Protein AF-A0A966FWF6-F1 (afdb_monomer_lite)

Secondary structure (DSSP, 8-state):
-HHHHHHHHHHHHHHHHHHHHHHHTT-HHHHHHHHHHHHHHHHHHHH-TT--SSS------TTS---B--S---TTHHHHHHHHHHHTT---B-

Sequence (94 aa):
MIAKLALRTFAVAALFFGGIALAVAGHFAVGLAIHGLLVGALLAGTLNPNSRLFGSIETGCGSGVWLTLDDGPDPRDTPAILDLLDGHGAKATF

Foldseek 3Di:
DVVVVVVVVVVLVCLQVVLVVCCVVVVVVSSCVSNVVSVVVVCCQVVDPCHCPPHDDDPDDPPDDAAEDPDDDDPPVNVVVVVVCVVVVHDYHD

pLDDT: mean 95.4, std 3.3, range [80.44, 98.56]

Structure (mmCIF, N/CA/C/O backbone):
data_AF-A0A966FWF6-F1
#
_entry.id   AF-A0A966FWF6-F1
#
loop_
_atom_site.group_PDB
_atom_site.id
_atom_site.type_symbol
_atom_site.label_atom_id
_atom_site.label_alt_id
_atom_site.label_comp_id
_atom_site.label_asym_id
_atom_site.label_entity_id
_atom_site.label_seq_id
_atom_site.pdbx_PDB_ins_code
_atom_site.Cartn_x
_atom_site.Cartn_y
_atom_site.Cartn_z
_atom_site.occupancy
_atom_site.B_iso_or_equiv
_atom_site.auth_seq_id
_atom_site.auth_comp_id
_atom_site.auth_asym_id
_atom_site.auth_atom_id
_atom_site.pdbx_PDB_model_num
ATOM 1 N N . MET A 1 1 ? 18.926 5.237 10.056 1.00 80.44 1 MET A N 1
ATOM 2 C CA . MET A 1 1 ? 17.593 4.909 9.496 1.00 80.44 1 MET A CA 1
ATOM 3 C C . MET A 1 1 ? 17.335 5.646 8.181 1.00 80.44 1 MET A C 1
ATOM 5 O O . MET A 1 1 ? 17.131 4.982 7.175 1.00 80.44 1 MET A O 1
ATOM 9 N N . ILE A 1 2 ? 17.463 6.978 8.157 1.00 91.69 2 ILE A N 1
ATOM 10 C CA . ILE A 1 2 ? 17.183 7.835 6.986 1.00 91.69 2 ILE A CA 1
ATOM 11 C C . ILE A 1 2 ? 18.018 7.470 5.745 1.00 91.69 2 ILE A C 1
ATOM 13 O O . ILE A 1 2 ? 17.456 7.269 4.677 1.00 91.69 2 ILE A O 1
ATOM 17 N N . ALA A 1 3 ? 19.337 7.282 5.878 1.00 93.19 3 ALA A N 1
ATOM 18 C CA . ALA A 1 3 ? 20.203 6.958 4.734 1.00 93.19 3 ALA A CA 1
ATOM 19 C C . ALA A 1 3 ? 19.836 5.633 4.031 1.00 93.19 3 ALA A C 1
ATOM 21 O O . ALA A 1 3 ? 19.879 5.542 2.808 1.00 93.19 3 ALA A O 1
ATOM 22 N N . LYS A 1 4 ? 19.427 4.609 4.796 1.00 91.50 4 LYS A N 1
ATOM 23 C CA . LYS A 1 4 ? 18.990 3.316 4.238 1.00 91.50 4 LYS A CA 1
ATOM 24 C C . LYS A 1 4 ? 17.669 3.451 3.479 1.00 91.50 4 LYS A C 1
ATOM 26 O O . LYS A 1 4 ? 17.502 2.811 2.447 1.00 91.50 4 LYS A O 1
ATOM 31 N N . LEU A 1 5 ? 16.747 4.270 3.991 1.00 90.56 5 LEU A N 1
ATOM 32 C CA . LEU A 1 5 ? 15.488 4.571 3.314 1.00 90.56 5 LEU A CA 1
ATOM 33 C C . LEU A 1 5 ? 15.747 5.347 2.018 1.00 90.56 5 LEU A C 1
ATOM 35 O O . LEU A 1 5 ? 15.300 4.915 0.963 1.00 90.56 5 LEU A O 1
ATOM 39 N N . ALA A 1 6 ? 16.555 6.409 2.081 1.00 95.12 6 ALA A N 1
ATOM 40 C CA . ALA A 1 6 ? 16.919 7.216 0.919 1.00 95.12 6 ALA A CA 1
ATOM 41 C C . ALA A 1 6 ? 17.565 6.379 -0.198 1.00 95.12 6 ALA A C 1
ATOM 43 O O . ALA A 1 6 ? 17.177 6.502 -1.356 1.00 95.12 6 ALA A O 1
ATOM 44 N N . LEU A 1 7 ? 18.490 5.475 0.147 1.00 96.38 7 LEU A N 1
ATOM 45 C CA . LEU A 1 7 ? 19.129 4.581 -0.822 1.00 96.38 7 LEU A CA 1
ATOM 46 C C . LEU A 1 7 ? 18.122 3.650 -1.516 1.00 96.38 7 LEU A C 1
ATOM 48 O O . LEU A 1 7 ? 18.204 3.452 -2.726 1.00 96.38 7 LEU A O 1
ATOM 52 N N . ARG A 1 8 ? 17.165 3.087 -0.770 1.00 92.38 8 ARG A N 1
ATOM 53 C CA . ARG A 1 8 ? 16.120 2.215 -1.334 1.00 92.38 8 ARG A CA 1
ATOM 54 C C . ARG A 1 8 ? 15.194 2.985 -2.265 1.00 92.38 8 ARG A C 1
ATOM 56 O O . ARG A 1 8 ? 14.939 2.525 -3.373 1.00 92.38 8 ARG A O 1
ATOM 63 N N . THR A 1 9 ? 14.741 4.162 -1.838 1.00 92.94 9 THR A N 1
ATOM 64 C CA . THR A 1 9 ? 13.903 5.040 -2.660 1.00 92.94 9 THR A CA 1
ATOM 65 C C . THR A 1 9 ? 14.625 5.428 -3.945 1.00 92.94 9 THR A C 1
ATOM 67 O O . THR A 1 9 ? 14.048 5.332 -5.026 1.00 92.94 9 THR A O 1
ATOM 70 N N . PHE A 1 10 ? 15.908 5.787 -3.847 1.00 97.12 10 PHE A N 1
ATOM 71 C CA . PHE A 1 10 ? 16.730 6.092 -5.012 1.00 97.12 10 PHE A CA 1
ATOM 72 C C . PHE A 1 10 ? 16.855 4.893 -5.958 1.00 97.12 10 PHE A C 1
ATOM 74 O O . PHE A 1 10 ? 16.657 5.051 -7.156 1.00 97.12 10 PHE A O 1
ATOM 81 N N . ALA A 1 11 ? 17.126 3.691 -5.442 1.00 96.12 11 ALA A N 1
ATOM 82 C CA . ALA A 1 11 ? 17.243 2.488 -6.265 1.00 96.12 11 ALA A CA 1
ATOM 83 C C . ALA A 1 11 ? 15.937 2.149 -7.008 1.00 96.12 11 ALA A C 1
ATOM 85 O O . ALA A 1 11 ? 15.970 1.842 -8.198 1.00 96.12 11 ALA A O 1
ATOM 86 N N . VAL A 1 12 ? 14.784 2.252 -6.336 1.00 95.94 12 VAL A N 1
ATOM 87 C CA . VAL A 1 12 ? 13.465 2.043 -6.960 1.00 95.94 12 VAL A CA 1
ATOM 88 C C . VAL A 1 12 ? 13.209 3.080 -8.052 1.00 95.94 12 VAL A C 1
ATOM 90 O O . VAL A 1 12 ? 12.835 2.712 -9.165 1.00 95.94 12 VAL A O 1
ATOM 93 N N . ALA A 1 13 ? 13.466 4.361 -7.772 1.00 97.06 13 ALA A N 1
ATOM 94 C CA . ALA A 1 13 ? 13.320 5.424 -8.763 1.00 97.06 13 ALA A CA 1
ATOM 95 C C . ALA A 1 13 ? 14.260 5.209 -9.962 1.00 97.06 13 ALA A C 1
ATOM 97 O O . ALA A 1 13 ? 13.832 5.319 -11.109 1.00 97.06 13 ALA A O 1
ATOM 98 N N . ALA A 1 14 ? 15.518 4.834 -9.713 1.00 97.94 14 ALA A N 1
ATOM 99 C CA . ALA A 1 14 ? 16.499 4.552 -10.754 1.00 97.94 14 ALA A CA 1
ATOM 100 C C . ALA A 1 14 ? 16.074 3.381 -11.651 1.00 97.94 14 ALA A C 1
ATOM 102 O O . ALA A 1 14 ? 16.218 3.477 -12.865 1.00 97.94 14 ALA A O 1
ATOM 103 N N . LEU A 1 15 ? 15.505 2.307 -11.095 1.00 97.69 15 LEU A N 1
ATOM 104 C CA . LEU A 1 15 ? 14.967 1.195 -11.886 1.00 97.69 15 LEU A CA 1
ATOM 105 C C . LEU A 1 15 ? 13.732 1.611 -12.694 1.00 97.69 15 LEU A C 1
ATOM 107 O O . LEU A 1 15 ? 13.619 1.256 -13.867 1.00 97.69 15 LEU A O 1
ATOM 111 N N . PHE A 1 16 ? 12.834 2.396 -12.096 1.00 97.75 16 PHE A N 1
ATOM 112 C CA . PHE A 1 16 ? 11.623 2.872 -12.761 1.00 97.75 16 PHE A CA 1
ATOM 113 C C . PHE A 1 16 ? 11.953 3.751 -13.971 1.00 97.75 16 PHE A C 1
ATOM 115 O O . PHE A 1 16 ? 11.553 3.437 -15.096 1.00 97.75 16 PHE A O 1
ATOM 122 N N . PHE A 1 17 ? 12.717 4.826 -13.745 1.00 98.19 17 PHE A N 1
ATOM 123 C CA . PHE A 1 17 ? 13.109 5.773 -14.789 1.00 98.19 17 PHE A CA 1
ATOM 124 C C . PHE A 1 17 ? 14.153 5.181 -15.736 1.00 98.19 17 PHE A C 1
ATOM 126 O O . PHE A 1 17 ? 14.106 5.450 -16.932 1.00 98.19 17 PHE A O 1
ATOM 133 N N . GLY A 1 18 ? 15.058 4.337 -15.237 1.00 98.19 18 GLY A N 1
ATOM 134 C CA . GLY A 1 18 ? 16.056 3.640 -16.046 1.00 98.19 18 GLY A CA 1
ATOM 135 C C . GLY A 1 18 ? 15.429 2.655 -17.030 1.00 98.19 18 GLY A C 1
ATOM 136 O O . GLY A 1 18 ? 15.831 2.626 -18.190 1.00 98.19 18 GLY A O 1
ATOM 137 N N . GLY A 1 19 ? 14.397 1.910 -16.618 1.00 98.12 19 GLY A N 1
ATOM 138 C CA . GLY A 1 19 ? 13.631 1.047 -17.522 1.00 98.12 19 GLY A CA 1
ATOM 139 C C . GLY A 1 19 ? 12.966 1.837 -18.656 1.00 98.12 19 GLY A C 1
ATOM 140 O O . GLY A 1 19 ? 13.087 1.463 -19.823 1.00 98.12 19 GLY A O 1
ATOM 141 N N . ILE A 1 20 ? 12.352 2.982 -18.333 1.00 98.25 20 ILE A N 1
ATOM 142 C CA . ILE A 1 20 ? 11.770 3.893 -19.334 1.00 98.25 20 ILE A CA 1
ATOM 143 C C . ILE A 1 20 ? 12.858 4.428 -20.273 1.00 98.25 20 ILE A C 1
ATOM 145 O O . ILE A 1 20 ? 12.709 4.357 -21.492 1.00 98.25 20 ILE A O 1
ATOM 149 N N . ALA A 1 21 ? 13.967 4.927 -19.723 1.00 98.44 21 ALA A N 1
ATOM 150 C CA . ALA A 1 21 ? 15.059 5.504 -20.502 1.00 98.44 21 ALA A CA 1
ATOM 151 C C . ALA A 1 21 ? 15.679 4.481 -21.466 1.00 98.44 21 ALA A C 1
ATOM 153 O O . ALA A 1 21 ? 15.896 4.798 -22.633 1.00 98.44 21 ALA A O 1
ATOM 154 N N . LEU A 1 22 ? 15.901 3.242 -21.014 1.00 98.56 22 LEU A N 1
ATOM 155 C CA . LEU A 1 22 ? 16.393 2.153 -21.861 1.00 98.56 22 LEU A CA 1
ATOM 156 C C . LEU A 1 22 ? 15.414 1.822 -22.988 1.00 98.56 22 LEU A C 1
ATOM 158 O O . LEU A 1 22 ? 15.843 1.627 -24.125 1.00 98.56 22 LEU A O 1
ATOM 162 N N . ALA A 1 23 ? 14.112 1.792 -22.698 1.00 98.00 23 ALA A N 1
ATOM 163 C CA . ALA A 1 23 ? 13.110 1.537 -23.722 1.00 98.00 23 ALA A CA 1
ATOM 164 C C . ALA A 1 23 ? 13.100 2.635 -24.798 1.00 98.00 23 ALA A C 1
ATOM 166 O O . ALA A 1 23 ? 13.098 2.320 -25.989 1.00 98.00 23 ALA A O 1
ATOM 167 N N . VAL A 1 24 ? 13.172 3.906 -24.386 1.00 98.19 24 VAL A N 1
ATOM 168 C CA . VAL A 1 24 ? 13.250 5.070 -25.288 1.00 98.19 24 VAL A CA 1
ATOM 169 C C . VAL A 1 24 ? 14.562 5.092 -26.083 1.00 98.19 24 VAL A C 1
ATOM 171 O O . VAL A 1 24 ? 14.563 5.478 -27.247 1.00 98.19 24 VAL A O 1
ATOM 174 N N . ALA A 1 25 ? 15.666 4.623 -25.500 1.00 98.25 25 ALA A N 1
ATOM 175 C CA . ALA A 1 25 ? 16.976 4.542 -26.151 1.00 98.25 25 ALA A CA 1
ATOM 176 C C . ALA A 1 25 ? 17.121 3.368 -27.145 1.00 98.25 25 ALA A C 1
ATOM 178 O O . ALA A 1 25 ? 18.221 3.105 -27.627 1.00 98.25 25 ALA A O 1
ATOM 179 N N . GLY A 1 26 ? 16.041 2.640 -27.449 1.00 97.94 26 GLY A N 1
ATOM 180 C CA . GLY A 1 26 ? 16.042 1.529 -28.409 1.00 97.94 26 GLY A CA 1
ATOM 181 C C . GLY A 1 26 ? 16.266 0.146 -27.789 1.00 97.94 26 GLY A C 1
ATOM 182 O O . GLY A 1 26 ? 16.147 -0.864 -28.482 1.00 97.94 26 GLY A O 1
ATOM 183 N N . HIS A 1 27 ? 16.493 0.055 -26.477 1.00 98.12 27 HIS A N 1
ATOM 184 C CA . HIS A 1 27 ? 16.583 -1.212 -25.744 1.00 98.12 27 HIS A CA 1
ATOM 185 C C . HIS A 1 27 ? 15.211 -1.645 -25.204 1.00 98.12 27 HIS A C 1
ATOM 187 O O . HIS A 1 27 ? 15.068 -1.976 -24.026 1.00 98.12 27 HIS A O 1
ATOM 193 N N . PHE A 1 28 ? 14.190 -1.641 -26.068 1.00 97.50 28 PHE A N 1
ATOM 194 C CA . PHE A 1 28 ? 12.781 -1.780 -25.683 1.00 97.50 28 PHE A CA 1
ATOM 195 C C . PHE A 1 28 ? 12.491 -3.001 -24.805 1.00 97.50 28 PHE A C 1
ATOM 197 O O . PHE A 1 28 ? 11.913 -2.853 -23.734 1.00 97.50 28 PHE A O 1
ATOM 204 N N . ALA A 1 29 ? 12.935 -4.195 -25.209 1.00 98.25 29 ALA A N 1
ATOM 205 C CA . ALA A 1 29 ? 12.664 -5.424 -24.460 1.00 98.25 29 ALA A CA 1
ATOM 206 C C . ALA A 1 29 ? 13.263 -5.395 -23.043 1.00 98.25 29 ALA A C 1
ATOM 208 O O . ALA A 1 29 ? 12.602 -5.778 -22.081 1.00 98.25 29 ALA A O 1
ATOM 209 N N . VAL A 1 30 ? 14.496 -4.898 -22.907 1.00 98.25 30 VAL A N 1
ATOM 210 C CA . VAL A 1 30 ? 15.188 -4.799 -21.613 1.00 98.25 30 VAL A CA 1
ATOM 211 C C . VAL A 1 30 ? 14.547 -3.720 -20.743 1.00 98.25 30 VAL A C 1
ATOM 213 O O . VAL A 1 30 ? 14.270 -3.962 -19.569 1.00 98.25 30 VAL A O 1
ATOM 216 N N . GLY A 1 31 ? 14.262 -2.549 -21.318 1.00 98.38 31 GLY A N 1
ATOM 217 C CA . GLY A 1 31 ? 13.600 -1.456 -20.612 1.00 98.38 31 GLY A CA 1
ATOM 218 C C . GLY A 1 31 ? 12.205 -1.839 -20.115 1.00 98.38 31 GLY A C 1
ATOM 219 O O . GLY A 1 31 ? 11.888 -1.626 -18.943 1.00 98.38 31 GLY A O 1
ATOM 220 N N . LEU A 1 32 ? 11.411 -2.494 -20.969 1.00 98.06 32 LEU A N 1
ATOM 221 C CA . LEU A 1 32 ? 10.088 -3.009 -20.621 1.00 98.06 32 LEU A CA 1
ATOM 222 C C . LEU A 1 32 ? 10.165 -4.098 -19.549 1.00 98.06 32 LEU A C 1
ATOM 224 O O . LEU A 1 32 ? 9.350 -4.085 -18.633 1.00 98.06 32 LEU A O 1
ATOM 228 N N . ALA A 1 33 ? 11.136 -5.013 -19.621 1.00 98.38 33 ALA A N 1
ATOM 229 C CA . ALA A 1 33 ? 11.305 -6.048 -18.605 1.00 98.38 33 ALA A CA 1
ATOM 230 C C . ALA A 1 33 ? 11.630 -5.443 -17.231 1.00 98.38 33 ALA A C 1
ATOM 232 O O . ALA A 1 33 ? 10.979 -5.784 -16.247 1.00 98.38 33 ALA A O 1
ATOM 233 N N . ILE A 1 34 ? 12.583 -4.506 -17.156 1.00 98.19 34 ILE A N 1
ATOM 234 C CA . ILE A 1 34 ? 12.952 -3.839 -15.896 1.00 98.19 34 ILE A CA 1
ATOM 235 C C . ILE A 1 34 ? 11.756 -3.075 -15.322 1.00 98.19 34 ILE A C 1
ATOM 237 O O . ILE A 1 34 ? 11.410 -3.245 -14.151 1.00 98.19 34 ILE A O 1
ATOM 241 N N . HIS A 1 35 ? 11.110 -2.255 -16.151 1.00 97.81 35 HIS A N 1
ATOM 242 C CA . HIS A 1 35 ? 9.977 -1.443 -15.724 1.00 97.81 35 HIS A CA 1
ATOM 243 C C . HIS A 1 35 ? 8.782 -2.313 -15.320 1.00 97.81 35 HIS A C 1
ATOM 245 O O . HIS A 1 35 ? 8.215 -2.134 -14.245 1.00 97.81 35 HIS A O 1
ATOM 251 N N . GLY A 1 36 ? 8.434 -3.294 -16.152 1.00 97.88 36 GLY A N 1
ATOM 252 C CA . GLY A 1 36 ? 7.321 -4.207 -15.931 1.00 97.88 36 GLY A CA 1
ATOM 253 C C . GLY A 1 36 ? 7.508 -5.077 -14.692 1.00 97.88 36 GLY A C 1
ATOM 254 O O . GLY A 1 36 ? 6.560 -5.238 -13.931 1.00 97.88 36 GLY A O 1
ATOM 255 N N . LEU A 1 37 ? 8.719 -5.580 -14.431 1.00 98.06 37 LEU A N 1
ATOM 256 C CA . LEU A 1 37 ? 9.009 -6.331 -13.205 1.00 98.06 37 LEU A CA 1
ATOM 257 C C . LEU A 1 37 ? 8.876 -5.451 -11.961 1.00 98.06 37 LEU A C 1
ATOM 259 O O . LEU A 1 37 ? 8.283 -5.884 -10.974 1.00 98.06 37 LEU A O 1
ATOM 263 N N . LEU A 1 38 ? 9.386 -4.217 -12.006 1.00 97.75 38 LEU A N 1
ATOM 264 C CA . LEU A 1 38 ? 9.271 -3.295 -10.880 1.00 97.75 38 LEU A CA 1
ATOM 265 C C . LEU A 1 38 ? 7.809 -2.926 -10.607 1.00 97.75 38 LEU A C 1
ATOM 267 O O . LEU A 1 38 ? 7.334 -3.088 -9.484 1.00 97.75 38 LEU A O 1
ATOM 271 N N . VAL A 1 39 ? 7.091 -2.451 -11.627 1.00 97.44 39 VAL A N 1
ATOM 272 C CA . VAL A 1 39 ? 5.682 -2.058 -11.500 1.00 97.44 39 VAL A CA 1
ATOM 273 C C . VAL A 1 39 ? 4.822 -3.261 -11.129 1.00 97.44 39 VAL A C 1
ATOM 275 O O . VAL A 1 39 ? 3.982 -3.152 -10.244 1.00 97.44 39 VAL A O 1
ATOM 278 N N . GLY A 1 40 ? 5.066 -4.421 -11.735 1.00 97.56 40 GLY A N 1
ATOM 279 C CA . GLY A 1 40 ? 4.368 -5.663 -11.420 1.00 97.56 40 GLY A CA 1
ATOM 280 C C . GLY A 1 40 ? 4.569 -6.094 -9.968 1.00 97.56 40 GLY A C 1
ATOM 281 O O . GLY A 1 40 ? 3.598 -6.455 -9.310 1.00 97.56 40 GLY A O 1
ATOM 282 N N . ALA A 1 41 ? 5.789 -5.992 -9.432 1.00 96.75 41 ALA A N 1
ATOM 283 C CA . ALA A 1 41 ? 6.051 -6.272 -8.022 1.00 96.75 41 ALA A CA 1
ATOM 284 C C . ALA A 1 41 ? 5.335 -5.279 -7.093 1.00 96.75 41 ALA A C 1
ATOM 286 O O . ALA A 1 41 ? 4.729 -5.700 -6.109 1.00 96.75 41 ALA A O 1
ATOM 287 N N . LEU A 1 42 ? 5.353 -3.980 -7.416 1.00 96.06 42 LEU A N 1
ATOM 288 C CA . LEU A 1 42 ? 4.636 -2.959 -6.644 1.00 96.06 42 LEU A CA 1
ATOM 289 C C . LEU A 1 42 ? 3.120 -3.197 -6.672 1.00 96.06 42 LEU A C 1
ATOM 291 O O . LEU A 1 42 ? 2.494 -3.213 -5.617 1.00 96.06 42 LEU A O 1
ATOM 295 N N . LEU A 1 43 ? 2.545 -3.469 -7.846 1.00 97.56 43 LEU A N 1
ATOM 296 C CA . LEU A 1 43 ? 1.125 -3.794 -7.997 1.00 97.56 43 LEU A CA 1
ATOM 297 C C . LEU A 1 43 ? 0.756 -5.082 -7.264 1.00 97.56 43 LEU A C 1
ATOM 299 O O . LEU A 1 43 ? -0.257 -5.108 -6.576 1.00 97.56 43 LEU A O 1
ATOM 303 N N . ALA A 1 44 ? 1.577 -6.129 -7.348 1.00 97.06 44 ALA A N 1
ATOM 304 C CA . ALA A 1 44 ? 1.367 -7.350 -6.574 1.00 97.06 44 ALA A CA 1
ATOM 305 C C . ALA A 1 44 ? 1.417 -7.073 -5.064 1.00 97.06 44 ALA A C 1
ATOM 307 O O . ALA A 1 44 ? 0.676 -7.686 -4.302 1.00 97.06 44 ALA A O 1
ATOM 308 N N . GLY A 1 45 ? 2.257 -6.129 -4.632 1.00 96.31 45 GLY A N 1
ATOM 309 C CA . GLY A 1 45 ? 2.276 -5.629 -3.265 1.00 96.31 45 GLY A CA 1
ATOM 310 C C . GLY A 1 45 ? 0.996 -4.907 -2.858 1.00 96.31 45 GLY A C 1
ATOM 311 O O . GLY A 1 45 ? 0.492 -5.146 -1.769 1.00 96.31 45 GLY A O 1
ATOM 312 N N . THR A 1 46 ? 0.485 -4.029 -3.718 1.00 96.19 46 THR A N 1
ATOM 313 C CA . THR A 1 46 ? -0.664 -3.159 -3.425 1.00 96.19 46 THR A CA 1
ATOM 314 C C . THR A 1 46 ? -1.998 -3.891 -3.530 1.00 96.19 46 THR A C 1
ATOM 316 O O . THR A 1 46 ? -2.891 -3.660 -2.726 1.00 96.19 46 THR A O 1
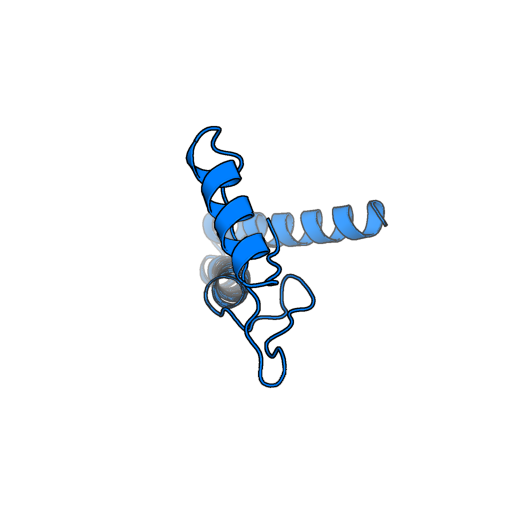ATOM 319 N N . LEU A 1 47 ? -2.146 -4.764 -4.526 1.00 96.81 47 LEU A N 1
ATOM 320 C CA . LEU A 1 47 ? -3.408 -5.438 -4.836 1.00 96.81 47 LEU A CA 1
ATOM 321 C C . LEU A 1 47 ? -3.605 -6.735 -4.044 1.00 96.81 47 LEU A C 1
ATOM 323 O O . LEU A 1 47 ? -4.714 -7.261 -4.007 1.00 96.81 47 LEU A O 1
ATOM 327 N N . ASN A 1 48 ? -2.550 -7.265 -3.419 1.00 95.62 48 ASN A N 1
ATOM 328 C CA . ASN A 1 48 ? -2.669 -8.388 -2.499 1.00 95.62 48 ASN A CA 1
ATOM 329 C C . ASN A 1 48 ? -2.763 -7.858 -1.057 1.00 95.62 48 ASN A C 1
ATOM 331 O O . ASN A 1 48 ? -1.735 -7.447 -0.512 1.00 95.62 48 ASN A O 1
ATOM 335 N N . PRO A 1 49 ? -3.938 -7.929 -0.403 1.00 90.19 49 PRO A N 1
ATOM 336 C CA . PRO A 1 49 ? -4.109 -7.444 0.970 1.00 90.19 49 PRO A CA 1
ATOM 337 C C . PRO A 1 49 ? -3.234 -8.199 1.982 1.00 90.19 49 PRO A C 1
ATOM 339 O O . PRO A 1 49 ? -2.952 -7.688 3.060 1.00 90.19 49 PRO A O 1
ATOM 342 N N . ASN A 1 50 ? -2.752 -9.392 1.618 1.00 92.88 50 ASN A N 1
ATOM 343 C CA . ASN A 1 50 ? -1.851 -10.201 2.432 1.00 92.88 50 ASN A CA 1
ATOM 344 C C . ASN A 1 50 ? -0.366 -10.027 2.050 1.00 92.88 50 ASN A C 1
ATOM 346 O O . ASN A 1 50 ? 0.476 -10.856 2.413 1.00 92.88 50 ASN A O 1
ATOM 350 N N . SER A 1 51 ? -0.007 -8.986 1.294 1.00 94.94 51 SER A N 1
ATOM 351 C CA . SER A 1 51 ? 1.386 -8.747 0.920 1.00 94.94 51 SER A CA 1
ATOM 352 C C . SER A 1 51 ? 2.210 -8.147 2.055 1.00 94.94 51 SER A C 1
ATOM 354 O O . SER A 1 51 ? 1.855 -7.138 2.653 1.00 94.94 51 SER A O 1
ATOM 356 N N . ARG A 1 52 ? 3.400 -8.712 2.268 1.00 95.12 52 ARG A N 1
ATOM 357 C CA . ARG A 1 52 ? 4.417 -8.196 3.199 1.00 95.12 52 ARG A CA 1
ATOM 358 C C . ARG A 1 52 ? 5.466 -7.314 2.521 1.00 95.12 52 ARG A C 1
ATOM 360 O O . ARG A 1 52 ? 6.519 -7.052 3.099 1.00 95.12 52 ARG A O 1
ATOM 367 N N . LEU A 1 53 ? 5.219 -6.893 1.276 1.00 94.56 53 LEU A N 1
ATOM 368 C CA . LEU A 1 53 ? 6.199 -6.148 0.481 1.00 94.56 53 LEU A CA 1
ATOM 369 C C . LEU A 1 53 ? 6.535 -4.784 1.102 1.00 94.56 53 LEU A C 1
ATOM 371 O O . LEU A 1 53 ? 7.692 -4.367 1.077 1.00 94.56 53 LEU A O 1
ATOM 375 N N . PHE A 1 54 ? 5.536 -4.105 1.668 1.00 92.25 54 PHE A N 1
ATOM 376 C CA . PHE A 1 54 ? 5.680 -2.746 2.205 1.00 92.25 54 PHE A CA 1
ATOM 377 C C . PHE A 1 54 ? 5.870 -2.696 3.723 1.00 92.25 54 PHE A C 1
ATOM 379 O O . PHE A 1 54 ? 6.171 -1.639 4.273 1.00 92.25 54 PHE A O 1
ATOM 386 N N . GLY A 1 55 ? 5.742 -3.833 4.402 1.00 92.50 55 GLY A N 1
ATOM 387 C CA . GLY A 1 55 ? 5.853 -3.912 5.848 1.00 92.50 55 GLY A CA 1
ATOM 388 C C . GLY A 1 55 ? 5.381 -5.251 6.392 1.00 92.50 55 GLY A C 1
ATOM 389 O O . GLY A 1 55 ? 4.899 -6.119 5.665 1.00 92.50 55 GLY A O 1
ATOM 390 N N . SER A 1 56 ? 5.541 -5.426 7.699 1.00 93.38 56 SER A N 1
ATOM 391 C CA . SER A 1 56 ? 4.824 -6.471 8.422 1.00 93.38 56 SER A CA 1
ATOM 392 C C . SER A 1 56 ? 3.324 -6.214 8.330 1.00 93.38 56 SER A C 1
ATOM 394 O O . SER A 1 56 ? 2.890 -5.075 8.476 1.00 93.38 56 SER A O 1
ATOM 396 N N . ILE A 1 57 ? 2.558 -7.280 8.132 1.00 90.69 57 ILE A N 1
ATOM 397 C CA . ILE A 1 57 ? 1.100 -7.254 8.208 1.00 90.69 57 ILE A CA 1
ATOM 398 C C . ILE A 1 57 ? 0.657 -8.290 9.232 1.00 90.69 57 ILE A C 1
ATOM 400 O O . ILE A 1 57 ? 1.292 -9.343 9.355 1.00 90.69 57 ILE A O 1
ATOM 404 N N . GLU A 1 58 ? -0.453 -8.008 9.898 1.00 88.94 58 GLU A N 1
ATOM 405 C CA . GLU A 1 58 ? -1.167 -8.975 10.721 1.00 88.94 58 GLU A CA 1
ATOM 406 C C . GLU A 1 58 ? -2.418 -9.414 9.960 1.00 88.94 58 GLU A C 1
ATOM 408 O O . GLU A 1 58 ? -3.218 -8.586 9.537 1.00 88.94 58 GLU A O 1
ATOM 413 N N . THR A 1 59 ? -2.560 -10.722 9.739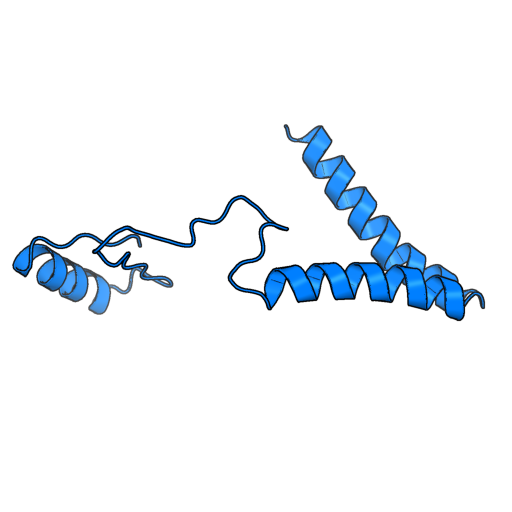 1.00 87.88 59 THR A N 1
ATOM 414 C CA . THR A 1 59 ? -3.671 -11.308 8.954 1.00 87.88 59 THR A CA 1
ATOM 415 C C . THR A 1 59 ? -4.671 -12.071 9.820 1.00 87.88 59 THR A C 1
ATOM 417 O O . THR A 1 59 ? -5.621 -12.658 9.306 1.00 87.88 59 THR A O 1
ATOM 420 N N . GLY A 1 60 ? -4.483 -12.065 11.141 1.00 87.69 60 GLY A N 1
ATOM 421 C CA . GLY A 1 60 ? -5.370 -12.727 12.088 1.00 87.69 60 GLY A CA 1
ATOM 422 C C . GLY A 1 60 ? -5.461 -11.969 13.407 1.00 87.69 60 GLY A C 1
ATOM 423 O O . GLY A 1 60 ? -4.504 -11.329 13.832 1.00 87.69 60 GLY A O 1
ATOM 424 N N . CYS A 1 61 ? -6.617 -12.063 14.066 1.00 89.31 61 CYS A N 1
ATOM 425 C CA . CYS A 1 61 ? -6.882 -11.433 15.365 1.00 89.31 61 CYS A CA 1
ATOM 426 C C . CYS A 1 61 ? -7.558 -12.395 16.367 1.00 89.31 61 CYS A C 1
ATOM 428 O O . CYS A 1 61 ? -8.348 -11.996 17.221 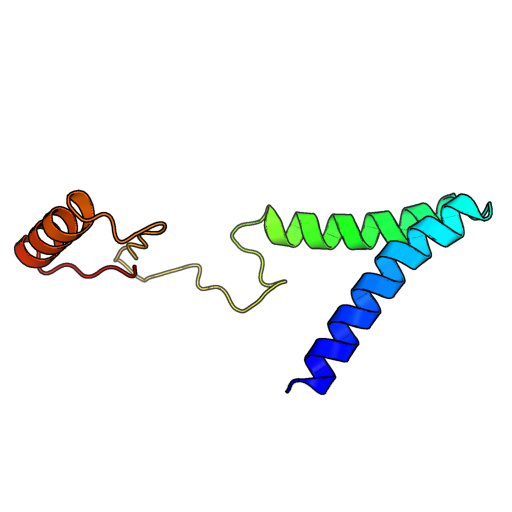1.00 89.31 61 CYS A O 1
ATOM 430 N N . GLY A 1 62 ? -7.232 -13.690 16.282 1.00 88.50 62 GLY A N 1
ATOM 431 C CA . GLY A 1 62 ? -7.824 -14.721 17.140 1.00 88.50 62 GLY A CA 1
ATOM 432 C C . GLY A 1 62 ? -9.312 -14.935 16.843 1.00 88.50 62 GLY A C 1
ATOM 433 O O . GLY A 1 62 ? -9.707 -14.965 15.683 1.00 88.50 62 GLY A O 1
ATOM 434 N N . SER A 1 63 ? -10.132 -15.106 17.886 1.00 90.25 63 SER A N 1
ATOM 4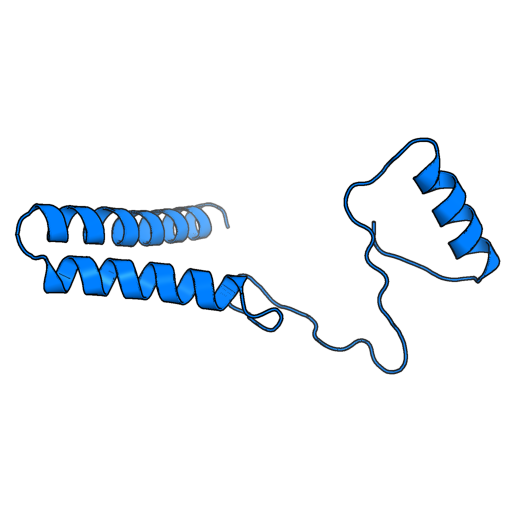35 C CA . SER A 1 63 ? -11.593 -15.271 17.768 1.00 90.25 63 SER A CA 1
ATOM 436 C C . SER A 1 63 ? -12.369 -13.949 17.702 1.00 90.25 63 SER A C 1
ATOM 438 O O . SER A 1 63 ? -13.599 -13.972 17.698 1.00 90.25 63 SER A O 1
ATOM 440 N N . GLY A 1 64 ? -11.674 -12.809 17.725 1.00 90.12 64 GLY A N 1
ATOM 441 C CA . GLY A 1 64 ? -12.275 -11.480 17.671 1.00 90.12 64 GLY A CA 1
ATOM 442 C C . GLY A 1 64 ? -12.309 -10.892 16.261 1.00 90.12 64 GLY A C 1
ATOM 443 O O . GLY A 1 64 ? -12.045 -11.569 15.270 1.00 90.12 64 GLY A O 1
ATOM 444 N N . VAL A 1 65 ? -12.617 -9.599 16.199 1.00 92.06 65 VAL A N 1
ATOM 445 C CA . VAL A 1 65 ? -12.454 -8.758 15.009 1.00 92.06 65 VAL A CA 1
ATOM 446 C C . VAL A 1 65 ? -11.663 -7.512 15.393 1.00 92.06 65 VAL A C 1
ATOM 448 O O . VAL A 1 65 ? -11.782 -7.025 16.518 1.00 92.06 65 VAL A O 1
ATOM 451 N N . TRP A 1 66 ? -10.866 -6.988 14.464 1.00 93.31 66 TRP A N 1
ATOM 452 C CA . TRP A 1 66 ? -10.185 -5.706 14.628 1.00 93.31 66 TRP A CA 1
ATOM 453 C C . TRP A 1 66 ? -10.926 -4.646 13.816 1.00 93.31 66 TRP A C 1
ATOM 455 O O . TRP A 1 66 ? -10.921 -4.683 12.590 1.00 93.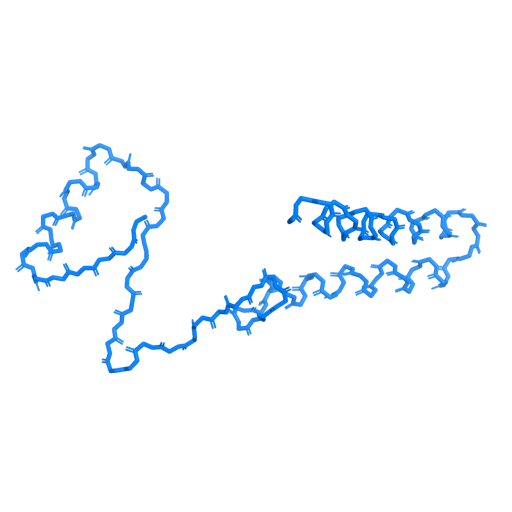31 66 TRP A O 1
ATOM 465 N N . LEU A 1 67 ? -11.584 -3.715 14.509 1.00 94.81 67 LEU A N 1
ATOM 466 C CA . LEU A 1 67 ? -12.224 -2.559 13.886 1.00 94.81 67 LEU A CA 1
ATOM 467 C C . LEU A 1 67 ? -11.189 -1.459 13.615 1.00 94.81 67 LEU A C 1
ATOM 469 O O . LEU A 1 67 ? -10.546 -0.977 14.551 1.00 94.81 67 LEU A O 1
ATOM 473 N N . THR A 1 68 ? -11.059 -1.063 12.351 1.00 94.06 68 THR A N 1
ATOM 474 C CA . THR A 1 68 ? -10.255 0.077 11.889 1.00 94.06 68 THR A CA 1
ATOM 475 C C . THR A 1 68 ? -11.176 1.066 11.177 1.00 94.06 68 THR A C 1
ATOM 477 O O . THR A 1 68 ? -11.974 0.653 10.333 1.00 94.06 68 THR A O 1
ATOM 480 N N . LEU A 1 69 ? -11.121 2.340 11.551 1.00 95.75 69 LEU A N 1
ATOM 481 C CA . LEU A 1 69 ? -12.035 3.385 11.095 1.00 95.75 69 LEU A CA 1
ATOM 482 C C . LEU A 1 69 ? -11.222 4.568 10.570 1.00 95.75 69 LEU A C 1
ATOM 484 O O . LEU A 1 69 ? -10.770 5.398 11.349 1.00 95.75 69 LEU A O 1
ATOM 488 N N . ASP A 1 70 ? -11.051 4.627 9.254 1.00 94.94 70 ASP A N 1
ATOM 489 C CA . ASP A 1 70 ? -10.246 5.657 8.600 1.00 94.94 70 ASP A CA 1
ATOM 490 C C . ASP A 1 70 ? -11.054 6.953 8.347 1.00 94.94 70 ASP A C 1
ATOM 492 O O . ASP A 1 70 ? -12.262 7.020 8.580 1.00 94.94 70 ASP A O 1
ATOM 496 N N . ASP A 1 71 ? -10.375 7.993 7.854 1.00 91.81 71 ASP A N 1
ATOM 497 C CA . ASP A 1 71 ? -10.924 9.280 7.377 1.00 91.81 71 ASP A CA 1
ATOM 498 C C . ASP A 1 71 ? -11.505 10.245 8.434 1.00 91.81 71 ASP A C 1
ATOM 500 O O . ASP A 1 71 ? -11.900 11.366 8.102 1.00 91.81 71 ASP A O 1
ATOM 504 N N . GLY A 1 72 ? -11.518 9.865 9.713 1.00 89.94 72 GLY A N 1
ATOM 505 C CA . GLY A 1 72 ? -11.914 10.753 10.809 1.00 89.94 72 GLY A CA 1
ATOM 506 C C . GLY A 1 72 ? -10.892 11.866 11.141 1.00 89.94 72 GLY A C 1
ATOM 507 O O . GLY A 1 72 ? -9.786 11.901 10.599 1.00 89.94 72 GLY A O 1
ATOM 508 N N . PRO A 1 73 ? -11.215 12.771 12.089 1.00 95.38 73 PRO A N 1
ATOM 509 C CA . PRO A 1 73 ? -12.490 12.869 12.792 1.00 95.38 73 PRO A CA 1
ATOM 510 C C . PRO A 1 73 ? -13.501 13.781 12.071 1.00 95.38 73 PRO A C 1
ATOM 512 O O . PRO A 1 73 ? -13.243 14.964 11.848 1.00 95.38 73 PRO A O 1
ATOM 515 N N . ASP A 1 74 ? -14.701 13.261 11.801 1.00 96.81 74 ASP A N 1
ATOM 516 C CA . ASP A 1 74 ? -15.888 14.075 11.502 1.00 96.81 74 ASP A CA 1
ATOM 517 C C . ASP A 1 74 ? -16.539 14.568 12.815 1.00 96.81 74 ASP A C 1
ATOM 519 O O . ASP A 1 74 ? -16.704 13.769 13.747 1.00 96.81 74 ASP A O 1
ATOM 523 N N . PRO A 1 75 ? -16.919 15.858 12.924 1.00 96.75 75 PRO A N 1
ATOM 524 C CA . PRO A 1 75 ? -17.448 16.443 14.158 1.00 96.75 75 PRO A CA 1
ATOM 525 C C . PRO A 1 75 ? -18.829 15.919 14.583 1.00 96.75 75 PRO A C 1
ATOM 527 O O . PRO A 1 75 ? -19.229 16.170 15.720 1.00 96.75 75 PRO A O 1
ATOM 530 N N . ARG A 1 76 ? -19.573 15.234 13.707 1.00 96.00 76 ARG A N 1
ATOM 531 C CA . ARG A 1 76 ? -20.882 14.632 14.014 1.00 96.00 76 ARG A CA 1
ATOM 532 C C . ARG A 1 76 ? -20.777 13.121 14.177 1.00 96.00 76 ARG A C 1
ATOM 534 O O . ARG A 1 76 ? -21.313 12.587 15.145 1.00 96.00 76 ARG A O 1
ATOM 541 N N . ASP A 1 77 ? -20.069 12.453 13.271 1.00 96.81 77 ASP A N 1
ATOM 542 C CA . ASP A 1 77 ? -20.057 10.991 13.215 1.00 96.81 77 ASP A CA 1
ATOM 543 C C . ASP A 1 77 ? -19.078 10.390 14.230 1.00 96.81 77 ASP A C 1
ATOM 545 O O . ASP A 1 77 ? -19.422 9.429 14.917 1.00 96.81 77 ASP A O 1
ATOM 549 N N . THR A 1 78 ? -17.888 10.980 14.405 1.00 97.44 78 THR A N 1
ATOM 550 C CA . THR A 1 78 ? -16.873 10.432 15.329 1.00 97.44 78 THR A CA 1
ATOM 551 C C . THR A 1 78 ? 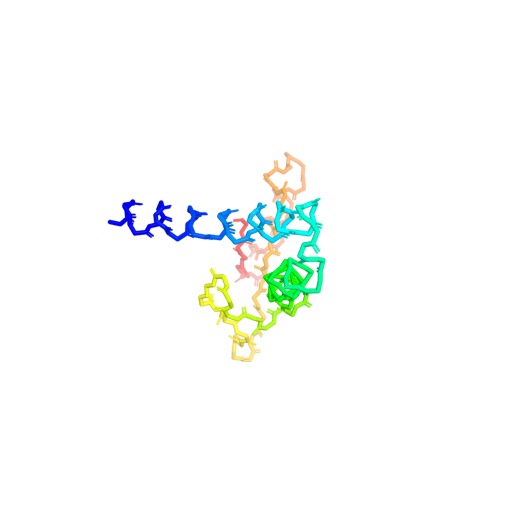-17.383 10.347 16.770 1.00 97.44 78 THR A C 1
ATOM 553 O O . THR A 1 78 ? -17.228 9.284 17.367 1.00 97.44 78 THR A O 1
ATOM 556 N N . PRO A 1 79 ? -18.034 11.382 17.348 1.00 97.81 79 PRO A N 1
ATOM 557 C CA . PRO A 1 79 ? -18.601 11.275 18.694 1.00 97.81 79 PRO A CA 1
ATOM 558 C C . PRO A 1 79 ? -19.655 10.167 18.812 1.00 97.81 79 PRO A C 1
ATOM 560 O O . PRO A 1 79 ? -19.595 9.373 19.743 1.00 97.81 79 PRO A O 1
ATOM 563 N N . ALA A 1 80 ? -20.562 10.048 17.835 1.00 97.31 80 ALA A N 1
ATOM 564 C CA . ALA A 1 80 ? -21.599 9.016 17.847 1.00 97.31 80 ALA A CA 1
ATOM 565 C C . ALA A 1 80 ? -21.014 7.596 17.745 1.00 97.31 80 ALA A C 1
ATOM 567 O O . ALA A 1 80 ? -21.486 6.671 18.407 1.00 97.31 80 ALA A O 1
ATOM 568 N N . ILE A 1 81 ? -19.964 7.415 16.941 1.00 97.38 81 ILE A N 1
ATOM 569 C CA . ILE A 1 81 ? -19.240 6.143 16.846 1.00 97.38 81 ILE A CA 1
ATOM 570 C C . ILE A 1 81 ? -18.542 5.822 18.173 1.00 97.38 81 ILE A C 1
ATOM 572 O O . ILE A 1 81 ? -18.594 4.677 18.624 1.00 97.38 81 ILE A O 1
ATOM 576 N N . LEU A 1 82 ? -17.910 6.808 18.815 1.00 97.69 82 LEU A N 1
ATOM 577 C CA . LEU A 1 82 ? -17.267 6.621 20.118 1.00 97.69 82 LEU A CA 1
ATOM 578 C C . LEU A 1 82 ? -18.284 6.234 21.202 1.00 97.69 82 LEU A C 1
ATOM 580 O O . LEU A 1 82 ? -18.020 5.290 21.946 1.00 97.69 82 LEU A O 1
ATOM 584 N N . ASP A 1 83 ? -19.455 6.876 21.234 1.00 98.31 83 ASP A N 1
ATOM 585 C CA . ASP A 1 83 ? -20.548 6.524 22.151 1.00 98.31 83 ASP A CA 1
ATOM 586 C C . ASP A 1 83 ? -21.046 5.085 21.915 1.00 98.31 83 ASP A C 1
ATOM 588 O O . ASP A 1 83 ? -21.273 4.329 22.863 1.00 98.31 83 ASP A O 1
ATOM 592 N N . LEU A 1 84 ? -21.173 4.660 20.650 1.00 97.94 84 LEU A N 1
ATOM 593 C CA . LEU A 1 84 ? -21.556 3.287 20.297 1.00 97.94 84 LEU A CA 1
ATOM 594 C C . LEU A 1 84 ? -20.512 2.255 20.732 1.00 97.94 84 LEU A C 1
ATOM 596 O O . LEU A 1 84 ? -20.881 1.187 21.230 1.00 97.94 84 LEU A O 1
ATOM 600 N N . LEU A 1 85 ? -19.225 2.553 20.536 1.00 98.06 85 LEU A N 1
ATOM 601 C CA . LEU A 1 85 ? -18.135 1.682 20.974 1.00 98.06 85 LEU A CA 1
ATOM 602 C C . LEU A 1 85 ? -18.126 1.553 22.500 1.00 98.06 85 LEU A C 1
ATOM 604 O O . LEU A 1 85 ? -18.029 0.434 23.006 1.00 98.06 85 LEU A O 1
ATOM 608 N N . ASP A 1 86 ? -18.280 2.664 23.223 1.00 98.31 86 ASP A N 1
ATOM 609 C CA . ASP A 1 86 ? -18.310 2.665 24.687 1.00 98.31 86 ASP A CA 1
ATOM 610 C C . ASP A 1 86 ? -19.512 1.883 25.234 1.00 98.31 86 ASP A C 1
ATOM 612 O O . ASP A 1 86 ? -19.344 1.011 26.089 1.00 98.31 86 ASP A O 1
ATOM 616 N N . GLY A 1 87 ? -20.700 2.073 24.647 1.00 98.44 87 GLY A N 1
ATOM 617 C CA . GLY A 1 87 ? -21.916 1.340 25.013 1.00 98.44 87 GLY A CA 1
ATOM 618 C C . GLY A 1 87 ? -21.816 -0.183 24.849 1.00 98.44 87 GLY A C 1
ATOM 619 O O . GLY A 1 87 ? -22.515 -0.921 25.543 1.00 98.44 87 GLY A O 1
ATOM 620 N N . HIS A 1 88 ? -20.923 -0.667 23.980 1.00 97.38 88 HIS A N 1
ATOM 621 C CA . HIS A 1 88 ? -20.648 -2.097 23.791 1.00 97.38 88 HIS A CA 1
ATOM 622 C C . HIS A 1 88 ? -19.355 -2.567 24.475 1.00 97.38 88 HIS A C 1
ATOM 624 O O . HIS A 1 88 ? -18.970 -3.727 24.317 1.00 97.38 88 HIS A O 1
ATOM 630 N N . GLY A 1 89 ? -18.651 -1.692 25.203 1.00 96.94 89 GLY A N 1
ATOM 631 C CA . GLY A 1 89 ? -17.327 -1.987 25.758 1.00 96.94 89 GLY A CA 1
ATOM 632 C C . GLY A 1 89 ? -16.282 -2.346 24.691 1.00 96.94 89 GLY A C 1
ATOM 633 O O . GLY A 1 89 ? -15.285 -3.003 24.994 1.00 96.94 89 GLY A O 1
ATOM 634 N N . ALA A 1 90 ? -16.515 -1.948 23.439 1.00 96.81 90 ALA A N 1
ATOM 635 C CA . ALA A 1 90 ? -15.675 -2.260 22.294 1.00 96.81 90 ALA A CA 1
ATOM 636 C C . ALA A 1 90 ? -14.550 -1.227 22.125 1.00 96.81 90 ALA A C 1
ATOM 638 O O . ALA A 1 90 ? -14.580 -0.124 22.677 1.00 96.81 90 ALA A O 1
ATOM 639 N N . LYS A 1 91 ? -13.529 -1.593 21.344 1.00 95.31 91 LYS A N 1
ATOM 640 C CA . LYS A 1 91 ? -12.407 -0.723 20.972 1.00 95.31 91 LYS A CA 1
ATOM 641 C C . LYS A 1 91 ? -12.181 -0.794 19.466 1.00 95.31 91 LYS A C 1
ATOM 643 O O . LYS A 1 91 ? -12.431 -1.828 18.850 1.00 95.31 91 LYS A O 1
ATOM 648 N N . ALA A 1 92 ? -11.691 0.303 18.905 1.00 95.88 92 ALA A N 1
ATOM 649 C CA . ALA A 1 92 ? -11.323 0.421 17.502 1.00 95.88 92 ALA A CA 1
ATOM 650 C C . ALA A 1 92 ? -10.018 1.218 17.372 1.00 95.88 92 ALA A C 1
ATOM 652 O O . ALA A 1 92 ? -9.629 1.941 18.294 1.00 95.88 92 ALA A O 1
ATOM 653 N N . THR A 1 93 ? -9.353 1.072 16.231 1.00 95.00 93 THR A N 1
ATOM 654 C CA . THR A 1 93 ? -8.274 1.961 15.789 1.00 95.00 93 THR A CA 1
ATOM 655 C C . THR A 1 93 ? -8.876 2.998 14.849 1.00 95.00 93 THR A C 1
ATOM 657 O O . THR A 1 93 ? -9.595 2.622 13.928 1.00 95.00 93 THR A O 1
ATOM 660 N N . PHE A 1 94 ? -8.600 4.269 15.115 1.00 94.25 94 PHE A N 1
ATOM 661 C CA . PHE A 1 94 ? -8.965 5.413 14.283 1.00 94.25 94 PHE A CA 1
ATOM 662 C C . PHE A 1 94 ? -7.688 6.023 13.708 1.00 94.25 94 PHE A C 1
ATOM 664 O O . PHE A 1 94 ? -6.668 5.986 14.442 1.00 94.25 94 PHE A O 1
#

Radius of gyration: 21.25 Å; chains: 1; bounding box: 42×32×54 Å